Protein AF-A0A9X5XE54-F1 (afdb_monomer)

Structure (mmCIF, N/CA/C/O backbone):
data_AF-A0A9X5XE54-F1
#
_entry.id   AF-A0A9X5XE54-F1
#
loop_
_atom_site.group_PDB
_atom_site.id
_atom_site.type_symbol
_atom_site.label_atom_id
_atom_site.label_alt_id
_atom_site.label_comp_id
_atom_site.label_asym_id
_atom_site.label_entity_id
_atom_site.label_seq_id
_atom_site.pdbx_PDB_ins_code
_atom_site.Cartn_x
_atom_site.Cartn_y
_atom_site.Cartn_z
_atom_site.occupancy
_atom_site.B_iso_or_equiv
_atom_site.auth_seq_id
_atom_site.auth_comp_id
_atom_site.auth_asym_id
_atom_site.auth_atom_id
_atom_site.pdbx_PDB_model_num
ATOM 1 N N . ALA A 1 1 ? 4.331 -10.833 -21.013 1.00 65.56 1 ALA A N 1
ATOM 2 C CA . ALA A 1 1 ? 4.104 -9.386 -20.799 1.00 65.56 1 ALA A CA 1
ATOM 3 C C . ALA A 1 1 ? 4.189 -9.098 -19.306 1.00 65.56 1 ALA A C 1
ATOM 5 O O . ALA A 1 1 ? 3.610 -9.864 -18.547 1.00 65.56 1 ALA A O 1
ATOM 6 N N . ILE A 1 2 ? 4.876 -8.029 -18.889 1.00 69.88 2 ILE A N 1
ATOM 7 C CA . ILE A 1 2 ? 5.111 -7.652 -17.474 1.00 69.88 2 ILE A CA 1
ATOM 8 C C . ILE A 1 2 ? 3.827 -7.725 -16.616 1.00 69.88 2 ILE A C 1
ATOM 10 O O . ILE A 1 2 ? 3.859 -8.175 -15.476 1.00 69.88 2 ILE A O 1
ATOM 14 N N . ARG A 1 3 ? 2.660 -7.405 -17.197 1.00 64.81 3 ARG A N 1
ATOM 15 C CA . ARG A 1 3 ? 1.342 -7.508 -16.537 1.00 64.81 3 ARG A CA 1
ATOM 16 C C . ARG A 1 3 ? 0.971 -8.903 -16.024 1.00 64.81 3 ARG A C 1
ATOM 18 O O . ARG A 1 3 ? 0.307 -8.980 -14.993 1.00 64.81 3 ARG A O 1
ATOM 25 N N . ALA A 1 4 ? 1.360 -9.960 -16.739 1.00 70.00 4 ALA A N 1
ATOM 26 C CA . ALA A 1 4 ? 1.100 -11.346 -16.345 1.00 70.00 4 ALA A CA 1
ATOM 27 C C . ALA A 1 4 ? 2.041 -11.788 -15.216 1.00 70.00 4 ALA A C 1
ATOM 29 O O . ALA A 1 4 ? 1.617 -12.486 -14.305 1.00 70.00 4 ALA A O 1
ATOM 30 N N . THR A 1 5 ? 3.291 -11.316 -15.232 1.00 78.56 5 THR A N 1
ATOM 31 C CA . THR A 1 5 ? 4.259 -11.549 -14.149 1.00 78.56 5 THR A CA 1
ATOM 32 C C . THR A 1 5 ? 3.799 -10.918 -12.836 1.00 78.56 5 THR A C 1
ATOM 34 O O . THR A 1 5 ? 3.984 -11.502 -11.777 1.00 78.56 5 THR A O 1
ATOM 37 N N . LEU A 1 6 ? 3.155 -9.750 -12.905 1.00 77.31 6 LEU A N 1
ATOM 38 C CA . LEU A 1 6 ? 2.641 -9.037 -11.734 1.00 77.31 6 LEU A CA 1
ATOM 39 C C . LEU A 1 6 ? 1.252 -9.506 -11.277 1.00 77.31 6 LEU A C 1
ATOM 41 O O . LEU A 1 6 ? 0.740 -8.979 -10.296 1.00 77.31 6 LEU A O 1
ATOM 45 N N . ALA A 1 7 ? 0.617 -10.461 -11.966 1.00 83.38 7 ALA A N 1
ATOM 46 C CA . ALA A 1 7 ? -0.742 -10.884 -11.626 1.00 83.38 7 ALA A CA 1
ATOM 47 C C . ALA A 1 7 ? -0.880 -11.398 -10.175 1.00 83.38 7 ALA A C 1
ATOM 49 O O . ALA A 1 7 ? -1.760 -10.884 -9.487 1.00 83.38 7 ALA A O 1
ATOM 50 N N . PRO A 1 8 ? 0.012 -12.268 -9.649 1.00 85.62 8 PRO A N 1
ATOM 51 C CA . PRO A 1 8 ? -0.085 -12.719 -8.257 1.00 85.62 8 PRO A CA 1
ATOM 52 C C . PRO A 1 8 ? 0.077 -11.572 -7.250 1.00 85.62 8 PRO A C 1
ATOM 54 O O . PRO A 1 8 ? -0.692 -11.449 -6.304 1.00 85.62 8 PRO A O 1
ATOM 57 N N . ALA A 1 9 ? 1.036 -10.672 -7.492 1.00 84.69 9 ALA A N 1
ATOM 58 C CA . ALA A 1 9 ? 1.250 -9.503 -6.638 1.00 84.69 9 ALA A CA 1
ATOM 59 C C . ALA A 1 9 ? 0.033 -8.562 -6.637 1.00 84.69 9 ALA A C 1
ATOM 61 O O . ALA A 1 9 ? -0.315 -7.985 -5.610 1.00 84.69 9 ALA A O 1
ATOM 62 N N . ARG A 1 10 ? -0.645 -8.432 -7.781 1.00 85.38 10 ARG A N 1
ATOM 63 C CA . ARG A 1 10 ? -1.852 -7.614 -7.920 1.00 85.38 10 ARG A CA 1
ATOM 64 C C . ARG A 1 10 ? -3.057 -8.220 -7.211 1.00 85.38 10 ARG A C 1
ATOM 66 O O . ARG A 1 10 ? -3.869 -7.476 -6.664 1.00 85.38 10 ARG A O 1
ATOM 73 N N . GLU A 1 11 ? -3.191 -9.541 -7.224 1.00 91.69 11 GLU A N 1
ATOM 74 C CA . GLU A 1 11 ? -4.240 -10.244 -6.479 1.00 91.69 11 GLU A CA 1
ATOM 75 C C . GLU A 1 11 ? -4.066 -10.035 -4.970 1.00 91.69 11 GLU A C 1
ATOM 77 O O . GLU A 1 11 ? -5.019 -9.635 -4.299 1.00 91.69 11 GLU A O 1
ATOM 82 N N . GLU A 1 12 ? -2.839 -10.170 -4.463 1.00 91.69 12 GLU A N 1
ATOM 83 C CA . GLU A 1 12 ? -2.499 -9.895 -3.060 1.00 91.69 12 GLU A CA 1
ATOM 84 C C . GLU A 1 12 ? -2.716 -8.423 -2.679 1.00 91.69 12 GLU A C 1
ATOM 86 O O . GLU A 1 12 ? -3.327 -8.113 -1.650 1.00 91.69 12 GLU A O 1
ATOM 91 N N . ALA A 1 13 ? -2.287 -7.490 -3.534 1.00 90.94 13 ALA A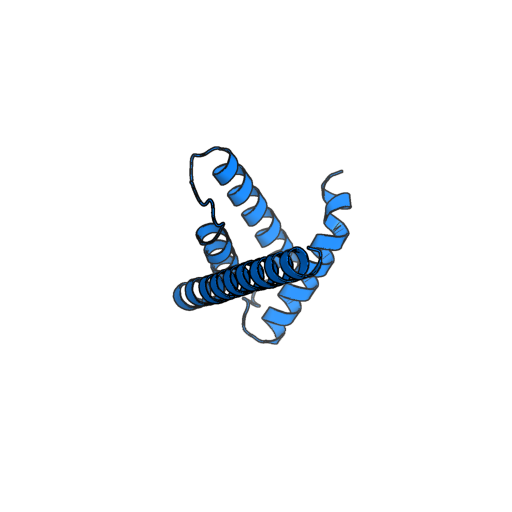 N 1
ATOM 92 C CA . ALA A 1 13 ? -2.537 -6.064 -3.335 1.00 90.94 13 ALA A CA 1
ATOM 93 C C . ALA A 1 13 ? -4.043 -5.762 -3.299 1.00 90.94 13 ALA A C 1
ATOM 95 O O . ALA A 1 13 ? -4.512 -5.033 -2.428 1.00 90.94 13 ALA A O 1
ATOM 96 N N . THR A 1 14 ? -4.824 -6.375 -4.191 1.00 95.69 14 THR A N 1
ATOM 97 C CA . THR A 1 14 ? -6.287 -6.233 -4.214 1.00 95.69 14 THR A CA 1
ATOM 98 C C . THR A 1 14 ? -6.924 -6.772 -2.934 1.00 95.69 14 THR A C 1
ATOM 100 O O . THR A 1 14 ? -7.825 -6.135 -2.390 1.00 95.69 14 THR A O 1
ATOM 103 N N . ALA A 1 15 ? -6.469 -7.925 -2.437 1.00 96.25 15 ALA A N 1
ATOM 104 C CA . ALA A 1 15 ? -6.958 -8.504 -1.188 1.00 96.25 15 ALA A CA 1
ATOM 105 C C . ALA A 1 15 ? -6.627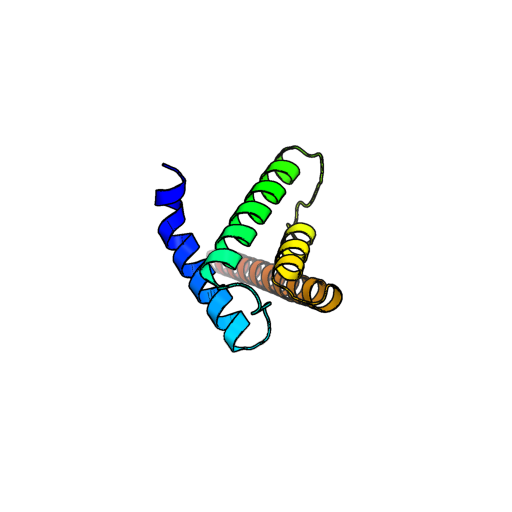 -7.616 0.022 1.00 96.25 15 ALA A C 1
ATOM 107 O O . ALA A 1 15 ? -7.477 -7.404 0.887 1.00 96.25 15 ALA A O 1
ATOM 108 N N . THR A 1 16 ? -5.420 -7.048 0.047 1.00 94.69 16 THR A N 1
ATOM 109 C CA . THR A 1 16 ? -4.963 -6.121 1.091 1.00 94.69 16 THR A CA 1
ATOM 110 C C . THR A 1 16 ? -5.778 -4.832 1.084 1.00 94.69 16 THR A C 1
ATOM 112 O O . THR A 1 16 ? -6.268 -4.406 2.128 1.00 94.69 16 THR A O 1
ATOM 115 N N . VAL A 1 17 ? -5.985 -4.242 -0.096 1.00 95.38 17 VAL A N 1
ATOM 116 C CA . VAL A 1 17 ? -6.801 -3.033 -0.250 1.00 95.38 17 VAL A CA 1
ATOM 117 C C . VAL A 1 17 ? -8.241 -3.295 0.174 1.00 95.38 17 VAL A C 1
ATOM 119 O O . VAL A 1 17 ? -8.800 -2.499 0.919 1.00 95.38 17 VAL A O 1
ATOM 122 N N . ARG A 1 18 ? -8.829 -4.424 -0.239 1.00 97.38 18 ARG A N 1
ATOM 123 C CA . ARG A 1 18 ? -10.192 -4.793 0.162 1.00 97.38 18 ARG A CA 1
ATOM 124 C C . ARG A 1 18 ? -10.324 -4.884 1.678 1.00 97.38 18 ARG A C 1
ATOM 126 O O . ARG A 1 18 ? -11.226 -4.273 2.228 1.00 97.38 18 ARG A O 1
ATOM 133 N N . ARG A 1 19 ? -9.392 -5.566 2.349 1.00 96.19 19 ARG A N 1
ATOM 134 C CA . ARG A 1 19 ? -9.390 -5.643 3.814 1.00 96.19 19 ARG A CA 1
ATOM 135 C C . ARG A 1 19 ? -9.326 -4.253 4.451 1.00 96.19 19 ARG A C 1
ATOM 137 O O . ARG A 1 19 ? -10.116 -3.959 5.335 1.00 96.19 19 ARG A O 1
ATOM 144 N N . GLY A 1 20 ? -8.430 -3.387 3.978 1.00 94.81 20 GLY A N 1
ATOM 145 C CA . GLY A 1 20 ? -8.320 -2.029 4.513 1.00 94.81 20 GLY A CA 1
ATOM 146 C C . GLY A 1 20 ? -9.552 -1.159 4.238 1.00 94.81 20 GLY A C 1
ATOM 147 O O . GLY A 1 20 ? -9.857 -0.287 5.045 1.00 94.81 20 GLY A O 1
ATOM 148 N N . GLN A 1 21 ? -10.284 -1.399 3.145 1.00 97.12 21 GLN A N 1
ATOM 149 C CA . GLN A 1 21 ? -11.583 -0.761 2.894 1.00 97.12 21 GLN A CA 1
ATOM 150 C C . GLN A 1 21 ? -12.661 -1.286 3.851 1.00 97.12 21 GLN A C 1
ATOM 152 O O . GLN A 1 21 ? -13.369 -0.488 4.455 1.00 97.12 21 GLN A O 1
ATOM 157 N N . ASP A 1 22 ? -12.741 -2.606 4.044 1.00 96.81 22 ASP A N 1
ATOM 158 C CA . ASP A 1 22 ? -13.686 -3.240 4.976 1.00 96.81 22 ASP A CA 1
ATOM 159 C C . ASP A 1 22 ? -13.458 -2.775 6.432 1.00 96.81 22 ASP A C 1
ATOM 161 O O . ASP A 1 22 ? -14.402 -2.651 7.211 1.00 96.81 22 ASP A O 1
ATOM 165 N N . GLU A 1 23 ? -12.206 -2.481 6.795 1.00 95.69 23 GLU A N 1
ATOM 166 C CA . GLU A 1 23 ? -11.799 -1.942 8.101 1.00 95.69 23 GLU A CA 1
ATOM 167 C C . GLU A 1 23 ? -11.934 -0.406 8.207 1.00 95.69 23 GLU A C 1
ATOM 169 O O . GLU A 1 23 ? -11.711 0.159 9.279 1.00 95.69 23 GLU A O 1
ATOM 174 N N . GLY A 1 24 ? -12.290 0.287 7.119 1.00 94.25 24 GLY A N 1
ATOM 175 C CA . GLY A 1 24 ? -12.426 1.749 7.075 1.00 94.25 24 GLY A CA 1
ATOM 176 C C . GLY A 1 24 ? -11.101 2.523 7.118 1.00 94.25 24 GLY A C 1
ATOM 177 O O . GLY A 1 24 ? -11.091 3.722 7.394 1.00 94.25 24 GLY A O 1
ATOM 178 N N . VAL A 1 25 ? -9.975 1.851 6.869 1.00 94.56 25 VAL A N 1
ATOM 179 C CA . VAL A 1 25 ? -8.626 2.441 6.850 1.00 94.56 25 VAL A CA 1
ATOM 180 C C . VAL A 1 25 ? -8.299 3.045 5.482 1.00 94.56 25 VAL A C 1
ATOM 182 O O . VAL A 1 25 ? -7.632 4.078 5.409 1.00 94.56 25 VAL A O 1
ATOM 185 N N . PHE A 1 26 ? -8.753 2.412 4.400 1.00 95.75 26 PHE A N 1
ATOM 186 C CA . PHE A 1 26 ? -8.539 2.875 3.027 1.00 95.75 26 PHE A CA 1
ATOM 187 C C . PHE A 1 26 ? -9.806 3.464 2.418 1.00 95.75 26 PHE A C 1
ATOM 189 O O . PHE A 1 26 ? -10.921 3.122 2.804 1.00 95.75 26 PHE A O 1
ATOM 196 N N . ALA A 1 27 ? -9.623 4.330 1.421 1.00 93.88 27 ALA A N 1
ATOM 197 C CA . ALA A 1 27 ? -10.720 4.956 0.704 1.00 93.88 27 ALA A CA 1
ATOM 198 C C . ALA A 1 27 ? -11.581 3.905 -0.013 1.00 93.88 27 ALA A C 1
ATOM 200 O O . ALA A 1 27 ? -11.073 3.114 -0.806 1.00 93.88 27 ALA A O 1
ATOM 201 N N . ASP A 1 28 ? -12.889 3.943 0.216 1.00 95.00 28 ASP A N 1
ATOM 202 C CA . ASP A 1 28 ? -13.878 2.967 -0.260 1.00 95.00 28 ASP A CA 1
ATOM 203 C C . ASP A 1 28 ? -14.722 3.471 -1.448 1.00 95.00 28 ASP A C 1
ATOM 205 O O . ASP A 1 28 ? -15.440 2.701 -2.083 1.00 95.00 28 ASP A O 1
ATOM 209 N N . HIS A 1 29 ? -14.576 4.747 -1.824 1.00 92.81 29 HIS A N 1
ATOM 210 C CA . HIS A 1 29 ? -15.258 5.353 -2.977 1.00 92.81 29 HIS A CA 1
ATOM 211 C C . HIS A 1 29 ? -14.853 4.762 -4.343 1.00 92.81 29 HIS A C 1
ATOM 213 O O . HIS A 1 29 ? -15.505 5.036 -5.353 1.00 92.81 29 HIS A O 1
ATOM 219 N N . VAL A 1 30 ? -13.783 3.961 -4.392 1.00 94.06 30 VAL A N 1
ATOM 220 C CA . VAL A 1 30 ? -13.310 3.252 -5.589 1.00 94.06 30 VAL A CA 1
ATOM 221 C C . VAL A 1 30 ? -13.212 1.755 -5.281 1.00 94.06 30 VAL A C 1
ATOM 223 O O . VAL A 1 30 ? -12.688 1.389 -4.228 1.00 94.06 30 VAL A O 1
ATOM 226 N N . PRO A 1 31 ? -13.631 0.854 -6.192 1.00 96.25 31 PRO A N 1
ATOM 227 C CA . PRO A 1 31 ? -13.482 -0.584 -5.982 1.00 96.25 31 PRO A CA 1
ATOM 228 C C . PRO A 1 31 ? -12.024 -1.005 -5.732 1.00 96.25 31 PRO A C 1
ATOM 230 O O . PRO A 1 31 ? -11.129 -0.594 -6.476 1.00 96.25 31 PRO A O 1
ATOM 233 N N . ALA A 1 32 ? -11.792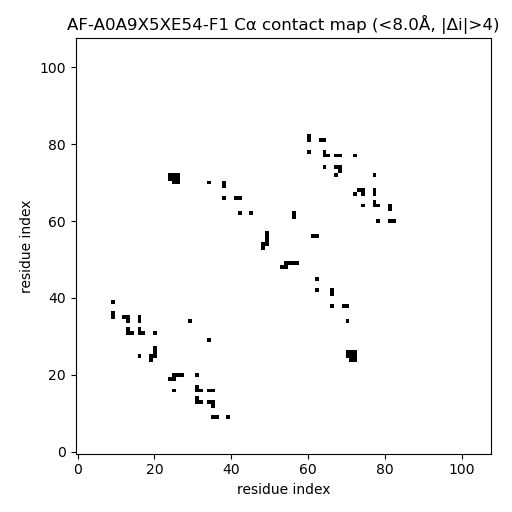 -1.905 -4.765 1.00 94.56 32 ALA A N 1
ATOM 234 C CA . ALA A 1 32 ? -10.456 -2.401 -4.400 1.00 94.56 32 ALA A CA 1
ATOM 235 C C . ALA A 1 32 ? -9.534 -2.777 -5.583 1.00 94.56 32 ALA A C 1
ATOM 237 O O . ALA A 1 32 ? -8.374 -2.369 -5.565 1.00 94.56 32 ALA A O 1
ATOM 238 N N . PRO A 1 33 ? -9.990 -3.496 -6.635 1.00 94.25 33 PRO A N 1
ATOM 239 C CA . PRO A 1 33 ? -9.111 -3.854 -7.753 1.00 94.25 33 PRO A CA 1
ATOM 240 C C . PRO A 1 33 ? -8.632 -2.637 -8.555 1.00 94.25 33 PRO A C 1
ATOM 242 O O . PRO A 1 33 ? -7.521 -2.628 -9.081 1.00 94.25 33 PRO A O 1
ATOM 245 N N . VAL A 1 34 ? -9.474 -1.604 -8.656 1.00 94.75 34 VAL A N 1
ATOM 246 C CA . VAL A 1 34 ? -9.148 -0.363 -9.368 1.00 94.75 34 VAL A CA 1
ATOM 247 C C . VAL A 1 34 ? -8.175 0.464 -8.537 1.00 94.75 34 VAL A C 1
ATOM 249 O O . VAL A 1 34 ? -7.179 0.946 -9.069 1.00 94.75 34 VAL A O 1
ATOM 252 N N . LEU A 1 35 ? -8.410 0.572 -7.227 1.00 94.31 35 LEU A N 1
ATOM 253 C CA . LEU A 1 35 ? -7.494 1.265 -6.327 1.00 94.31 35 LEU A CA 1
ATOM 254 C C . LEU A 1 35 ? -6.117 0.581 -6.288 1.00 94.31 35 LEU A C 1
ATOM 256 O O . LEU A 1 35 ? -5.104 1.258 -6.430 1.00 94.31 35 LEU A O 1
ATOM 260 N N . ALA A 1 36 ? -6.062 -0.752 -6.211 1.00 93.69 36 ALA A N 1
ATOM 261 C CA . ALA A 1 36 ? -4.807 -1.507 -6.241 1.00 93.69 36 ALA A CA 1
ATOM 262 C C . ALA A 1 36 ? -3.994 -1.266 -7.527 1.00 93.69 36 ALA A C 1
ATOM 264 O O . ALA A 1 36 ? -2.781 -1.081 -7.463 1.00 93.69 36 ALA A O 1
ATOM 265 N N . LEU A 1 37 ? -4.652 -1.204 -8.690 1.00 92.94 37 LEU A N 1
ATOM 266 C CA . LEU A 1 37 ? -3.999 -0.873 -9.963 1.00 92.94 37 LEU A CA 1
ATOM 267 C C . LEU A 1 37 ? -3.445 0.556 -9.994 1.00 92.94 37 LEU A C 1
ATOM 269 O O . LEU A 1 37 ? -2.356 0.784 -10.522 1.00 92.94 37 LEU A O 1
ATOM 273 N N . THR A 1 38 ? -4.184 1.515 -9.440 1.00 93.81 38 THR A N 1
ATOM 274 C CA . THR A 1 38 ? -3.735 2.908 -9.335 1.00 93.81 38 THR A CA 1
ATOM 275 C C . THR A 1 38 ? -2.507 3.019 -8.434 1.00 93.81 38 THR A C 1
ATOM 277 O O . THR A 1 38 ? -1.531 3.671 -8.804 1.00 93.81 38 THR A O 1
ATOM 280 N N . LEU A 1 39 ? -2.524 2.337 -7.285 1.00 92.88 39 LEU A N 1
ATOM 281 C CA . LEU A 1 39 ? -1.398 2.290 -6.353 1.00 92.88 39 LEU A CA 1
ATOM 282 C C . LEU A 1 39 ? -0.174 1.594 -6.971 1.00 92.88 39 LEU A C 1
ATOM 284 O O . LEU A 1 39 ? 0.941 2.082 -6.813 1.00 92.88 39 LEU A O 1
ATOM 288 N N . GLU A 1 40 ? -0.368 0.515 -7.739 1.00 91.56 40 GLU A N 1
ATOM 289 C CA . GLU A 1 40 ? 0.703 -0.146 -8.504 1.00 91.56 40 GLU A CA 1
ATOM 290 C C . GLU A 1 40 ? 1.368 0.834 -9.485 1.00 91.56 40 GLU A C 1
ATOM 292 O O . GLU A 1 40 ? 2.593 0.952 -9.517 1.00 91.56 40 GLU A O 1
ATOM 297 N N . ALA A 1 41 ? 0.570 1.578 -10.258 1.00 92.19 41 ALA A N 1
ATOM 298 C CA . ALA A 1 41 ? 1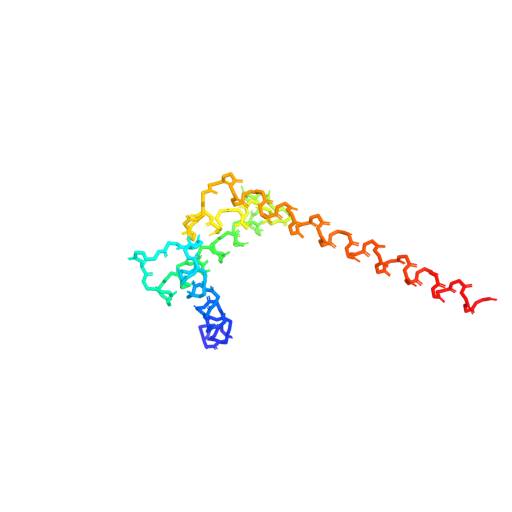.083 2.555 -11.215 1.00 92.19 41 ALA A CA 1
ATOM 299 C C . ALA A 1 41 ? 1.834 3.708 -10.529 1.00 92.19 41 ALA A C 1
ATOM 301 O O . ALA A 1 41 ? 2.904 4.102 -10.996 1.00 92.19 41 ALA A O 1
ATOM 302 N N . LEU A 1 42 ? 1.305 4.214 -9.409 1.00 91.75 42 LEU A N 1
ATOM 303 C CA . LEU A 1 42 ? 1.964 5.244 -8.609 1.00 91.75 42 LEU A CA 1
ATOM 304 C C . LEU A 1 42 ? 3.310 4.744 -8.076 1.00 91.75 42 LEU A C 1
ATOM 306 O O . LEU A 1 42 ? 4.318 5.421 -8.246 1.00 91.75 42 LEU A O 1
ATOM 310 N N . MET A 1 43 ? 3.349 3.546 -7.491 1.00 88.62 43 MET A N 1
ATOM 311 C CA . MET A 1 43 ? 4.577 2.978 -6.937 1.00 88.62 43 MET A CA 1
ATOM 312 C C . MET A 1 43 ? 5.660 2.788 -8.007 1.00 88.62 43 MET A C 1
ATOM 314 O O . MET A 1 43 ? 6.826 3.092 -7.766 1.00 88.62 43 MET A O 1
ATOM 318 N N . LEU A 1 44 ? 5.287 2.332 -9.207 1.00 87.88 44 LEU A N 1
ATOM 319 C CA . LEU A 1 44 ? 6.222 2.202 -10.329 1.00 87.88 44 LEU A CA 1
ATOM 320 C C . LEU A 1 44 ? 6.776 3.559 -10.782 1.00 87.88 44 LEU A C 1
ATOM 322 O O . LEU A 1 44 ? 7.964 3.651 -11.087 1.00 87.88 44 LEU A O 1
ATOM 326 N N . ALA A 1 45 ? 5.947 4.606 -10.800 1.00 88.94 45 ALA A N 1
ATOM 327 C CA . ALA A 1 45 ? 6.396 5.960 -11.116 1.00 88.94 45 ALA A CA 1
ATOM 328 C C . ALA A 1 45 ? 7.363 6.500 -10.049 1.00 88.94 45 ALA A C 1
ATOM 330 O O . ALA A 1 45 ? 8.431 7.003 -10.389 1.00 88.94 45 ALA A O 1
ATOM 331 N N . LEU A 1 46 ? 7.036 6.325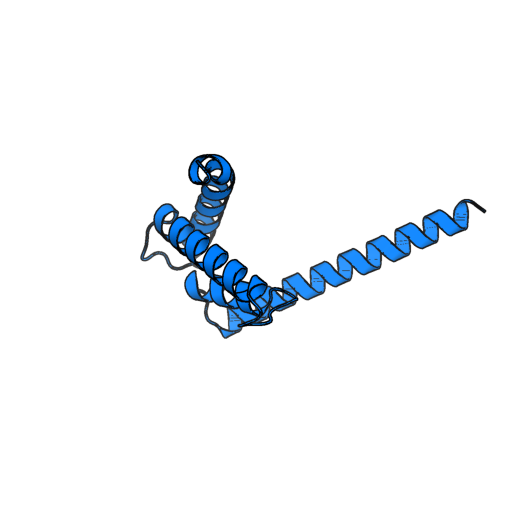 -8.763 1.00 85.75 46 LEU A N 1
ATOM 332 C CA . LEU A 1 46 ? 7.896 6.720 -7.642 1.00 85.75 46 LEU A CA 1
ATOM 333 C C . LEU A 1 46 ? 9.247 5.992 -7.682 1.00 85.75 46 LEU A C 1
ATOM 335 O O . LEU A 1 46 ? 10.293 6.612 -7.503 1.00 85.75 46 LEU A O 1
ATOM 339 N N . ALA A 1 47 ? 9.240 4.689 -7.973 1.00 83.38 47 ALA A N 1
ATOM 340 C CA . ALA A 1 47 ? 10.459 3.900 -8.113 1.00 83.38 47 ALA A CA 1
ATOM 341 C C . ALA A 1 47 ? 11.321 4.355 -9.304 1.00 83.38 47 ALA A C 1
ATOM 343 O O . ALA A 1 47 ? 12.547 4.400 -9.189 1.00 83.38 47 ALA A O 1
ATOM 344 N N . ALA A 1 48 ? 10.697 4.706 -10.433 1.00 83.69 48 ALA A N 1
ATOM 345 C CA . ALA A 1 48 ? 11.403 5.201 -11.611 1.00 83.69 48 ALA A CA 1
ATOM 346 C C . ALA A 1 48 ? 12.094 6.550 -11.347 1.00 83.69 48 ALA A C 1
ATOM 348 O O . ALA A 1 48 ? 13.261 6.711 -11.698 1.00 83.69 48 ALA A O 1
ATOM 349 N N . GLU A 1 49 ? 11.413 7.485 -10.680 1.00 82.81 49 GLU A N 1
ATOM 350 C CA . GLU A 1 49 ? 11.985 8.792 -10.326 1.00 82.81 49 GLU A CA 1
ATOM 351 C C . GLU A 1 49 ? 13.079 8.683 -9.254 1.00 82.81 49 GLU A C 1
ATOM 353 O O . GLU A 1 49 ? 14.112 9.347 -9.358 1.00 82.81 49 GLU A O 1
ATOM 358 N N . ASN A 1 50 ? 12.919 7.789 -8.270 1.00 77.25 50 ASN A N 1
ATOM 359 C CA . ASN A 1 50 ? 13.972 7.528 -7.283 1.00 77.25 50 ASN A CA 1
ATOM 360 C C . ASN A 1 50 ? 15.245 6.988 -7.954 1.00 77.25 50 ASN A C 1
ATOM 362 O O . ASN A 1 50 ? 16.354 7.445 -7.677 1.00 77.25 50 ASN A O 1
ATOM 366 N N . ALA A 1 51 ? 15.091 6.070 -8.914 1.00 73.31 51 ALA A N 1
ATOM 367 C CA . ALA A 1 51 ? 16.207 5.564 -9.710 1.00 73.31 51 ALA A CA 1
ATOM 368 C C . ALA A 1 51 ? 16.841 6.647 -10.609 1.00 73.31 51 ALA A C 1
ATOM 370 O O . ALA A 1 51 ? 18.049 6.619 -10.844 1.00 73.31 51 ALA A O 1
ATOM 371 N N . ALA A 1 52 ? 16.054 7.618 -11.082 1.00 73.31 52 ALA A N 1
ATOM 372 C CA . ALA A 1 52 ? 16.525 8.737 -11.898 1.00 73.31 52 ALA A CA 1
ATOM 373 C C . ALA A 1 52 ? 17.236 9.847 -11.094 1.00 73.31 52 ALA A C 1
ATOM 375 O O . ALA A 1 52 ? 17.751 10.792 -11.692 1.00 73.31 52 ALA A O 1
ATOM 376 N N . SER A 1 53 ? 17.320 9.728 -9.760 1.00 65.19 53 SER A N 1
ATOM 377 C CA . SER A 1 53 ? 17.977 10.686 -8.846 1.00 65.19 53 SER A CA 1
ATOM 378 C C . SER A 1 53 ? 17.401 12.114 -8.864 1.00 65.19 53 SER A C 1
ATOM 380 O O . SER A 1 53 ? 17.977 13.020 -8.263 1.00 65.19 53 SER A O 1
ATOM 382 N N . THR A 1 54 ? 16.257 12.332 -9.514 1.00 65.12 54 THR A N 1
ATOM 383 C CA . THR A 1 54 ? 15.465 13.575 -9.465 1.00 65.12 54 THR A CA 1
ATOM 384 C C . THR A 1 54 ? 14.787 13.759 -8.110 1.00 65.12 54 THR A C 1
ATOM 386 O O . THR A 1 54 ? 14.516 14.886 -7.695 1.00 65.12 54 THR A O 1
ATOM 389 N N . TRP A 1 55 ? 14.559 12.657 -7.397 1.00 62.50 55 TRP A N 1
ATOM 390 C CA . TRP A 1 55 ? 13.941 12.625 -6.082 1.00 62.50 55 TRP A CA 1
ATOM 391 C C . TRP A 1 55 ? 14.591 11.526 -5.236 1.00 62.50 55 TRP A C 1
ATOM 393 O O . TRP A 1 55 ? 14.355 10.348 -5.465 1.00 62.50 55 TRP A O 1
ATOM 403 N N . ALA A 1 56 ? 15.462 11.905 -4.297 1.00 69.69 56 ALA A N 1
ATOM 404 C CA . ALA A 1 56 ? 16.207 10.952 -3.477 1.00 69.69 56 ALA A CA 1
ATOM 405 C C . ALA A 1 56 ? 15.395 10.535 -2.242 1.00 69.69 56 ALA A C 1
ATOM 407 O O . ALA A 1 56 ? 15.295 11.294 -1.278 1.00 69.69 56 ALA A O 1
ATOM 408 N N . ASP A 1 57 ? 14.863 9.314 -2.265 1.00 81.62 57 ASP A N 1
ATOM 409 C CA . ASP A 1 57 ? 14.216 8.662 -1.124 1.00 81.62 57 ASP A CA 1
ATOM 410 C C . ASP A 1 57 ? 14.866 7.288 -0.873 1.00 81.62 57 ASP A C 1
ATOM 412 O O . ASP A 1 57 ? 14.322 6.244 -1.248 1.00 81.62 57 ASP A O 1
ATOM 416 N N . PRO A 1 58 ? 16.083 7.260 -0.295 1.00 74.75 58 PRO A N 1
ATOM 417 C CA . PRO A 1 58 ? 16.866 6.032 -0.167 1.00 74.75 58 PRO A CA 1
ATOM 418 C C . PRO A 1 58 ? 16.240 5.016 0.796 1.00 74.75 58 PRO A C 1
ATOM 420 O O . PRO A 1 58 ? 16.436 3.817 0.618 1.00 74.75 58 PRO A O 1
ATOM 423 N N . ALA A 1 59 ? 15.486 5.484 1.795 1.00 78.88 59 ALA A N 1
ATOM 424 C CA . ALA A 1 59 ? 14.767 4.632 2.740 1.00 78.88 59 ALA A CA 1
ATOM 425 C C . ALA A 1 59 ? 13.363 4.241 2.240 1.00 78.88 59 ALA A C 1
ATOM 427 O O . ALA A 1 59 ? 12.733 3.357 2.814 1.00 78.88 59 ALA A O 1
ATOM 428 N N . GLY A 1 60 ? 12.858 4.889 1.183 1.00 85.75 60 GLY A N 1
ATOM 429 C CA . GLY A 1 60 ? 11.498 4.682 0.683 1.00 85.75 60 GLY A CA 1
ATOM 430 C C . GLY A 1 60 ? 10.403 5.236 1.604 1.00 85.75 60 GLY A C 1
ATOM 431 O O . GLY A 1 60 ? 9.228 4.931 1.395 1.00 85.75 60 GLY A O 1
ATOM 432 N N . GLU A 1 61 ? 10.760 6.015 2.632 1.00 90.38 61 GLU A N 1
ATOM 433 C CA . GLU A 1 61 ? 9.821 6.528 3.639 1.00 90.38 61 GLU A CA 1
ATOM 434 C C . GLU A 1 61 ? 8.807 7.483 3.000 1.00 90.38 61 GLU A C 1
ATOM 436 O O . GLU A 1 61 ? 7.600 7.424 3.270 1.00 90.38 61 GLU A O 1
ATOM 441 N N . VAL A 1 62 ? 9.287 8.358 2.117 1.00 89.81 62 VAL A N 1
ATOM 442 C CA . VAL A 1 62 ? 8.450 9.369 1.470 1.00 89.81 62 VAL A CA 1
ATOM 443 C C . VAL A 1 62 ? 7.542 8.713 0.429 1.00 89.81 62 VAL A C 1
ATOM 445 O O . VAL A 1 62 ? 6.355 9.038 0.361 1.00 89.81 62 VAL A O 1
ATOM 448 N N . ALA A 1 63 ? 8.053 7.737 -0.323 1.00 90.44 63 ALA A N 1
ATOM 449 C CA . ALA A 1 63 ? 7.294 6.936 -1.275 1.00 90.44 63 ALA A CA 1
ATOM 450 C C . ALA A 1 63 ? 6.198 6.114 -0.586 1.00 90.44 63 ALA A C 1
ATOM 452 O O . ALA A 1 63 ? 5.047 6.139 -1.027 1.00 90.44 63 ALA A O 1
ATOM 453 N N . ALA A 1 64 ? 6.515 5.450 0.528 1.00 92.00 64 ALA A N 1
ATOM 454 C CA . ALA A 1 64 ? 5.539 4.700 1.313 1.00 92.00 64 ALA A CA 1
ATOM 455 C C . ALA A 1 64 ? 4.452 5.616 1.898 1.00 92.00 64 ALA A C 1
ATOM 457 O O . ALA A 1 64 ? 3.262 5.295 1.837 1.00 92.00 64 ALA A O 1
ATOM 458 N N . THR A 1 65 ? 4.838 6.794 2.397 1.00 94.56 65 THR A N 1
ATOM 459 C CA . THR A 1 65 ? 3.888 7.785 2.921 1.00 94.56 65 THR A CA 1
ATOM 460 C C . THR A 1 65 ? 2.951 8.281 1.820 1.00 94.56 65 THR A C 1
ATOM 462 O O . THR A 1 65 ? 1.735 8.302 2.009 1.00 94.56 65 THR A O 1
ATOM 465 N N . ALA A 1 66 ? 3.489 8.634 0.649 1.00 93.56 66 ALA A N 1
ATOM 466 C CA . ALA A 1 66 ? 2.701 9.068 -0.502 1.00 93.56 66 ALA A CA 1
ATOM 467 C C . ALA A 1 66 ? 1.716 7.986 -0.974 1.00 93.56 66 ALA A C 1
ATOM 469 O O . ALA A 1 66 ? 0.568 8.299 -1.291 1.00 93.56 66 ALA A O 1
ATOM 470 N N . LEU A 1 67 ? 2.135 6.718 -0.969 1.00 94.00 67 LEU A N 1
ATOM 471 C CA . LEU A 1 67 ? 1.282 5.589 -1.335 1.00 94.00 67 LEU A CA 1
ATOM 472 C C . LEU A 1 67 ? 0.094 5.433 -0.370 1.00 94.00 67 LEU A C 1
ATOM 474 O O . LEU A 1 67 ? -1.038 5.262 -0.818 1.00 94.00 67 LEU A O 1
ATOM 478 N N . LEU A 1 68 ? 0.326 5.544 0.942 1.00 94.62 68 LEU A N 1
ATOM 479 C CA . LEU A 1 68 ? -0.740 5.486 1.952 1.00 94.62 68 LEU A CA 1
ATOM 480 C C . LEU A 1 68 ? -1.701 6.674 1.850 1.00 94.62 68 LEU A C 1
ATOM 482 O O . LEU A 1 68 ? -2.914 6.495 1.960 1.00 94.62 68 LEU A O 1
ATOM 486 N N . VAL A 1 69 ? -1.182 7.875 1.588 1.00 96.25 69 VAL A N 1
ATOM 487 C CA . VAL A 1 69 ? -2.019 9.058 1.343 1.00 96.25 69 VAL A CA 1
ATOM 488 C C . VAL A 1 69 ? -2.894 8.856 0.108 1.00 96.25 69 VAL A C 1
ATOM 490 O O . VAL A 1 69 ? -4.094 9.115 0.157 1.00 96.25 69 VAL A O 1
ATOM 493 N N . ALA A 1 70 ? -2.330 8.326 -0.979 1.00 95.25 70 ALA A N 1
ATOM 494 C CA . ALA A 1 70 ? -3.089 7.990 -2.181 1.00 95.25 70 ALA A CA 1
ATOM 495 C C . ALA A 1 70 ? -4.137 6.887 -1.936 1.00 95.25 70 ALA A C 1
ATOM 497 O O . ALA A 1 70 ? -5.188 6.888 -2.575 1.00 95.25 70 ALA A O 1
ATOM 498 N N . ALA A 1 71 ? -3.890 5.978 -0.987 1.00 94.50 71 ALA A N 1
ATOM 499 C CA . ALA A 1 71 ? -4.857 4.974 -0.544 1.00 94.50 71 ALA A CA 1
ATOM 500 C C . ALA A 1 71 ? -5.978 5.548 0.348 1.00 94.50 71 ALA A C 1
ATOM 502 O O . ALA A 1 71 ? -6.915 4.824 0.682 1.00 94.50 71 ALA A O 1
ATOM 503 N N . GLY A 1 72 ? -5.915 6.832 0.718 1.00 94.94 72 GLY A N 1
ATOM 504 C CA . GLY A 1 72 ? -6.928 7.525 1.518 1.00 94.94 72 GLY A CA 1
ATOM 505 C C . GLY A 1 72 ? -6.570 7.740 2.985 1.00 94.94 72 GLY A C 1
ATOM 506 O O . GLY A 1 72 ? -7.389 8.274 3.731 1.00 94.94 72 GLY A O 1
ATOM 507 N N . VAL A 1 73 ? -5.369 7.356 3.418 1.00 96.31 73 VAL A N 1
ATOM 508 C CA . VAL A 1 73 ? -4.929 7.559 4.802 1.00 96.31 73 VAL A CA 1
ATOM 509 C C . VAL A 1 73 ? -4.572 9.030 5.023 1.00 96.31 73 VAL A C 1
ATOM 511 O O . VAL A 1 73 ? -3.891 9.652 4.207 1.00 96.31 73 VAL A O 1
ATOM 514 N N . ALA A 1 74 ? -4.992 9.603 6.154 1.00 95.62 74 ALA A N 1
ATOM 515 C CA . ALA A 1 74 ? -4.631 10.975 6.505 1.00 95.62 74 ALA A CA 1
ATOM 516 C C . ALA A 1 74 ? -3.093 11.143 6.571 1.00 95.62 74 ALA A C 1
ATOM 518 O O . ALA A 1 74 ? -2.432 10.298 7.182 1.00 95.62 74 ALA A O 1
ATOM 519 N N . PRO A 1 75 ? -2.500 12.225 6.025 1.00 93.94 75 PRO A N 1
ATOM 520 C CA . PRO A 1 75 ? -1.043 12.352 5.885 1.00 93.94 75 PRO A CA 1
ATOM 521 C C . PRO A 1 75 ? -0.238 12.151 7.172 1.00 93.94 75 PRO A C 1
ATOM 523 O O . PRO A 1 75 ? 0.809 11.509 7.158 1.00 93.94 75 PRO A O 1
ATOM 526 N N . GLN A 1 76 ? -0.733 12.658 8.302 1.00 94.25 76 GLN A N 1
ATOM 527 C CA . GLN A 1 76 ? -0.060 12.523 9.596 1.00 94.25 76 GLN A CA 1
ATOM 528 C C . GLN A 1 76 ? -0.085 11.074 10.096 1.00 94.25 76 GLN A C 1
ATOM 530 O O . GLN A 1 76 ? 0.899 10.596 10.653 1.00 94.25 76 GLN A O 1
ATOM 535 N N . VAL A 1 77 ? -1.196 10.369 9.866 1.00 95.06 77 VAL A N 1
ATOM 536 C CA . VAL A 1 77 ? -1.339 8.952 10.215 1.00 95.06 77 VAL A CA 1
ATOM 537 C C . VAL A 1 77 ? -0.453 8.102 9.310 1.00 95.06 77 VAL A C 1
ATOM 539 O O . VAL A 1 77 ? 0.245 7.224 9.803 1.00 95.06 77 VAL A O 1
ATOM 542 N N . ALA A 1 78 ? -0.422 8.396 8.008 1.00 95.56 78 ALA A N 1
ATOM 543 C CA . ALA A 1 78 ? 0.437 7.712 7.049 1.00 95.56 78 ALA A CA 1
ATOM 544 C C . ALA A 1 78 ? 1.916 7.805 7.451 1.00 95.56 78 ALA A C 1
ATOM 546 O O . ALA A 1 78 ? 2.574 6.778 7.592 1.00 95.56 78 ALA A O 1
ATOM 547 N N . ALA A 1 79 ? 2.412 9.017 7.719 1.00 94.88 79 ALA A N 1
ATOM 548 C CA . ALA A 1 79 ? 3.801 9.229 8.122 1.00 94.88 79 ALA A CA 1
ATOM 549 C C . ALA A 1 79 ? 4.151 8.496 9.428 1.00 94.88 79 ALA A C 1
ATOM 551 O O . ALA A 1 79 ? 5.223 7.903 9.536 1.00 94.88 79 ALA A O 1
ATOM 552 N N . LEU A 1 80 ? 3.240 8.500 10.410 1.00 95.44 80 LEU A N 1
ATOM 553 C CA . LEU A 1 80 ? 3.439 7.776 11.665 1.00 95.44 80 LEU A CA 1
ATOM 554 C C . LEU A 1 80 ? 3.558 6.264 11.430 1.00 95.44 80 LEU A C 1
ATOM 556 O O . LEU A 1 80 ? 4.498 5.647 11.918 1.00 95.44 80 LEU A O 1
ATOM 560 N N . ARG A 1 81 ? 2.645 5.680 10.644 1.00 94.06 81 ARG A N 1
ATOM 561 C CA . ARG A 1 81 ? 2.650 4.240 10.347 1.00 94.06 81 ARG A CA 1
ATOM 562 C C . ARG A 1 81 ? 3.904 3.792 9.614 1.00 94.06 81 ARG A C 1
ATOM 564 O O . ARG A 1 81 ? 4.440 2.736 9.926 1.00 94.06 81 ARG A O 1
ATOM 571 N N . VAL A 1 82 ? 4.377 4.582 8.653 1.00 93.81 82 VAL A N 1
ATOM 572 C CA . VAL A 1 82 ? 5.615 4.256 7.936 1.00 93.81 82 VAL A CA 1
ATOM 573 C C . VAL A 1 82 ? 6.795 4.247 8.901 1.00 93.81 82 VAL A C 1
ATOM 575 O O . VAL A 1 82 ? 7.583 3.307 8.883 1.00 93.81 82 VAL A O 1
ATOM 578 N N . ARG A 1 83 ? 6.883 5.243 9.788 1.00 92.38 83 ARG A N 1
ATOM 579 C CA . ARG A 1 83 ? 7.969 5.318 10.765 1.00 92.38 83 ARG A CA 1
ATOM 580 C C . ARG A 1 83 ? 7.963 4.153 11.749 1.00 92.38 83 ARG A C 1
ATOM 582 O O . ARG A 1 83 ? 9.011 3.568 11.975 1.00 92.38 83 ARG A O 1
ATOM 589 N N . GLU A 1 84 ? 6.790 3.769 12.252 1.00 92.38 84 GLU A N 1
ATOM 590 C CA . GLU A 1 84 ? 6.635 2.587 13.114 1.00 92.38 84 GLU A CA 1
ATOM 591 C C . GLU A 1 84 ? 7.204 1.322 12.444 1.00 92.38 84 GLU A C 1
ATOM 593 O O . GLU A 1 84 ? 7.972 0.585 13.059 1.00 92.38 84 GLU A O 1
ATOM 598 N N . VAL A 1 85 ? 6.900 1.099 11.161 1.00 90.56 85 VAL A N 1
ATOM 599 C CA . VAL A 1 85 ? 7.396 -0.069 10.410 1.00 90.56 85 VAL A CA 1
ATOM 600 C C . VAL A 1 85 ? 8.908 -0.011 10.169 1.00 90.56 85 VAL A C 1
ATOM 602 O O . VAL A 1 85 ? 9.583 -1.045 10.230 1.00 90.56 85 VAL A O 1
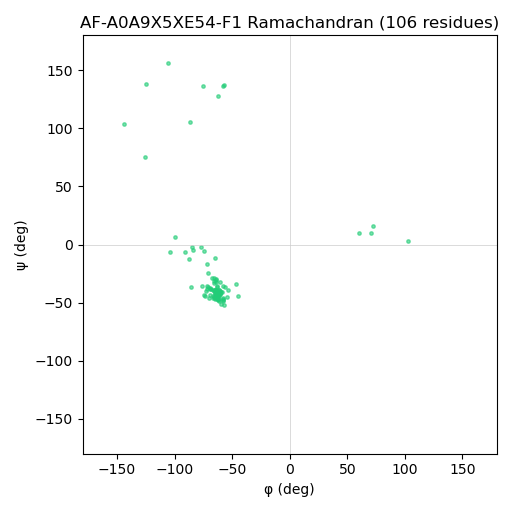ATOM 605 N N . LEU A 1 86 ? 9.457 1.172 9.885 1.00 87.50 86 LEU A N 1
ATOM 606 C CA . LEU A 1 86 ? 10.900 1.352 9.702 1.00 87.50 86 LEU A CA 1
ATOM 607 C C . LEU A 1 86 ? 11.654 1.077 11.009 1.00 87.50 86 LEU A C 1
ATOM 609 O O . LEU A 1 86 ? 12.588 0.273 11.013 1.00 87.50 86 LEU A O 1
ATOM 613 N N . ASP A 1 87 ? 11.177 1.628 12.125 1.00 87.00 87 ASP A N 1
ATOM 614 C CA . ASP A 1 87 ? 11.754 1.413 13.456 1.00 87.00 87 ASP A CA 1
ATOM 615 C C . ASP A 1 87 ? 11.708 -0.077 13.866 1.00 87.00 87 ASP A C 1
ATOM 617 O O . ASP A 1 87 ? 12.662 -0.620 14.440 1.00 87.00 87 ASP A O 1
ATOM 621 N N . GLU A 1 88 ? 10.616 -0.781 13.543 1.00 86.31 88 GLU A N 1
ATOM 622 C CA . GLU A 1 88 ? 10.486 -2.228 13.759 1.00 86.31 88 GLU A CA 1
ATOM 623 C C . GLU A 1 88 ? 11.482 -3.039 12.919 1.00 86.31 88 GLU A C 1
ATOM 625 O O . GLU A 1 88 ? 12.080 -4.006 13.415 1.00 86.31 88 GLU A O 1
ATOM 630 N N . SER A 1 89 ? 11.677 -2.640 11.662 1.00 79.00 89 SER A N 1
ATOM 631 C CA . SER A 1 89 ? 12.574 -3.307 10.716 1.00 79.00 89 SER A CA 1
ATOM 632 C C . SER A 1 89 ? 14.034 -3.174 11.154 1.00 79.00 89 SER A C 1
ATOM 634 O O . SER A 1 89 ? 14.742 -4.182 11.254 1.00 79.00 89 SER A O 1
ATOM 636 N N . GLU A 1 90 ? 14.459 -1.970 11.543 1.00 79.31 90 GLU A N 1
ATOM 637 C CA . GLU A 1 90 ? 15.793 -1.720 12.103 1.00 79.31 90 GLU A CA 1
ATOM 638 C C . GLU A 1 90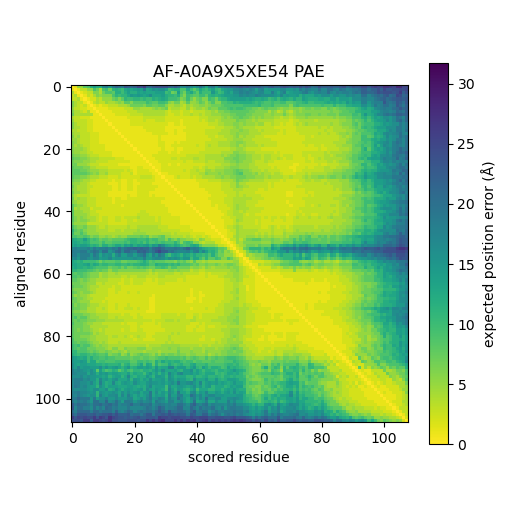 ? 16.015 -2.498 13.412 1.00 79.31 90 GLU A C 1
ATOM 640 O O . GLU A 1 90 ? 17.083 -3.071 13.665 1.00 79.31 90 GLU A O 1
ATOM 645 N N . GLY A 1 91 ? 14.981 -2.584 14.256 1.00 74.12 91 GLY A N 1
ATOM 646 C CA . GLY A 1 91 ? 15.006 -3.376 15.483 1.00 74.12 91 GLY A CA 1
ATOM 647 C C . GLY A 1 91 ? 15.147 -4.885 15.241 1.00 74.12 91 GLY A C 1
ATOM 648 O O . GLY A 1 91 ? 15.759 -5.590 16.059 1.00 74.12 91 GLY A O 1
ATOM 649 N N . HIS A 1 92 ? 14.600 -5.398 14.135 1.00 73.44 92 HIS A N 1
ATOM 650 C CA . HIS A 1 92 ? 14.745 -6.797 13.734 1.00 73.44 92 HIS A CA 1
ATOM 651 C C . HIS A 1 92 ? 16.154 -7.091 13.209 1.00 73.44 92 HIS A C 1
ATOM 653 O O . HIS A 1 92 ? 16.772 -8.076 13.630 1.00 73.44 92 HIS A O 1
ATOM 659 N N . GLU A 1 93 ? 16.690 -6.210 12.363 1.00 74.06 93 GLU A N 1
ATOM 660 C CA . GLU A 1 93 ? 18.030 -6.335 11.786 1.00 74.06 93 GLU A CA 1
ATOM 661 C C . GLU A 1 93 ? 19.107 -6.360 12.878 1.00 74.06 93 GLU A C 1
ATOM 663 O O . GLU A 1 93 ? 19.847 -7.343 13.000 1.00 74.06 93 GLU A O 1
ATOM 668 N N . ARG A 1 94 ? 19.083 -5.384 13.798 1.00 78.19 94 ARG A N 1
ATOM 669 C CA . ARG A 1 94 ? 20.017 -5.318 14.940 1.00 78.19 94 ARG A CA 1
ATOM 670 C C . ARG A 1 94 ? 19.988 -6.577 15.808 1.00 78.19 94 ARG A C 1
ATOM 672 O O . ARG A 1 94 ? 21.016 -7.020 16.323 1.00 78.19 94 ARG A O 1
ATOM 679 N N . ARG A 1 95 ? 18.811 -7.181 15.993 1.00 78.56 95 ARG A N 1
ATOM 680 C CA . ARG A 1 95 ? 18.652 -8.418 16.778 1.00 78.56 95 ARG A CA 1
ATOM 681 C C . ARG A 1 95 ? 19.223 -9.631 16.048 1.00 78.56 95 ARG A C 1
ATOM 683 O O . ARG A 1 95 ? 19.751 -10.538 16.697 1.00 78.56 95 ARG A O 1
ATOM 690 N N . SER A 1 96 ? 19.100 -9.660 14.725 1.00 80.56 96 SER A N 1
ATOM 691 C CA . SER A 1 96 ? 19.652 -10.720 13.883 1.00 80.56 96 SER A CA 1
ATOM 692 C C . SER A 1 96 ? 21.188 -10.708 13.895 1.00 80.56 96 SER A C 1
ATOM 694 O O . SER A 1 96 ? 21.803 -11.765 14.066 1.00 80.56 96 SER A O 1
ATOM 696 N N . ASP A 1 97 ? 21.800 -9.521 13.883 1.00 83.81 97 ASP A N 1
ATOM 697 C CA . ASP A 1 97 ? 23.253 -9.340 13.947 1.00 83.81 97 ASP A CA 1
ATOM 698 C C . ASP A 1 97 ? 23.844 -9.770 15.289 1.00 83.81 97 ASP A C 1
ATOM 700 O O . ASP A 1 97 ? 24.827 -10.512 15.334 1.00 83.81 97 ASP A O 1
ATOM 704 N N . VAL A 1 98 ? 23.201 -9.397 16.400 1.00 82.56 98 VAL A N 1
ATOM 705 C CA . VAL A 1 98 ? 23.618 -9.836 17.742 1.00 82.56 98 VAL A CA 1
ATOM 706 C C . VAL A 1 98 ? 23.573 -11.363 17.863 1.00 82.56 98 VAL A C 1
ATOM 708 O O . VAL A 1 98 ? 24.488 -11.974 18.421 1.00 82.56 98 VAL A O 1
ATOM 711 N N . ARG A 1 99 ? 22.537 -12.013 17.311 1.00 84.94 99 ARG A N 1
ATOM 712 C CA . ARG A 1 99 ? 22.433 -13.483 17.299 1.00 84.94 99 ARG A CA 1
ATOM 713 C C . ARG A 1 99 ? 23.538 -14.126 16.463 1.00 84.94 99 ARG A C 1
ATOM 715 O O . ARG A 1 99 ? 24.111 -15.123 16.903 1.00 84.94 99 ARG A O 1
ATO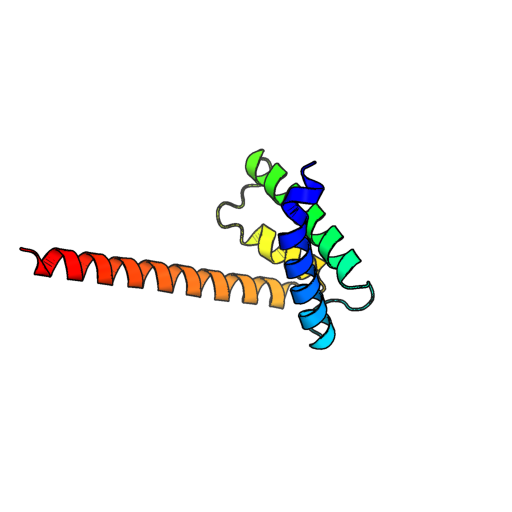M 722 N N . ARG A 1 100 ? 23.854 -13.554 15.296 1.00 85.88 100 ARG A N 1
ATOM 723 C CA . ARG A 1 100 ? 24.942 -14.013 14.420 1.00 85.88 100 ARG A CA 1
ATOM 724 C C . ARG A 1 100 ? 26.301 -13.895 15.116 1.00 85.88 100 ARG A C 1
ATOM 726 O O . ARG A 1 100 ? 27.055 -14.865 15.135 1.00 85.88 100 ARG A O 1
ATOM 733 N N . PHE A 1 101 ? 26.579 -12.758 15.755 1.00 78.31 101 PHE A N 1
ATOM 734 C CA . PHE A 1 101 ? 27.817 -12.535 16.507 1.00 78.31 101 PHE A CA 1
ATOM 735 C C . PHE A 1 101 ? 27.967 -13.525 17.673 1.00 78.31 101 PHE A C 1
ATOM 737 O O . PHE A 1 101 ? 28.998 -14.183 17.812 1.00 78.31 101 PHE A O 1
ATOM 744 N N . ALA A 1 102 ? 26.906 -13.718 18.461 1.00 83.56 102 ALA A N 1
ATOM 745 C CA . ALA A 1 102 ? 26.910 -14.670 19.569 1.00 83.56 102 ALA A CA 1
ATOM 746 C C . ALA A 1 102 ? 27.090 -16.132 19.112 1.00 83.56 102 ALA A C 1
ATOM 748 O O . ALA A 1 102 ? 27.652 -16.938 19.851 1.0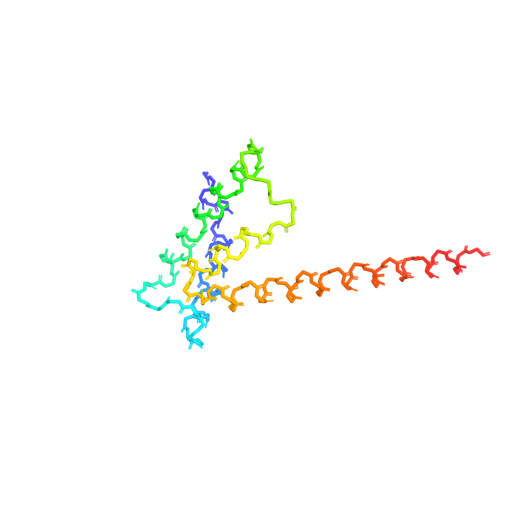0 83.56 102 ALA A O 1
ATOM 749 N N . ALA A 1 103 ? 26.615 -16.498 17.916 1.00 83.56 103 ALA A N 1
ATOM 750 C CA . ALA A 1 103 ? 26.839 -17.823 17.335 1.00 83.56 103 ALA A CA 1
ATOM 751 C C . ALA A 1 103 ? 28.294 -18.021 16.870 1.00 83.56 103 ALA A C 1
ATOM 753 O O . ALA A 1 103 ? 28.863 -19.090 17.094 1.00 83.56 103 ALA A O 1
ATOM 754 N N . SER A 1 104 ? 28.916 -16.980 16.305 1.00 81.19 104 SER A N 1
ATOM 755 C CA . SER A 1 104 ? 30.330 -16.997 15.907 1.00 81.19 104 SER A CA 1
ATOM 756 C C . SER A 1 104 ? 31.268 -17.144 17.110 1.00 81.19 104 SER A C 1
ATOM 758 O O . SER A 1 104 ? 32.234 -17.896 17.040 1.00 81.19 104 SER A O 1
ATOM 760 N N . ALA A 1 105 ? 30.962 -16.483 18.231 1.00 78.94 105 ALA A N 1
ATOM 761 C CA . ALA A 1 105 ? 31.781 -16.519 19.447 1.00 78.94 105 ALA A CA 1
ATOM 762 C C . ALA A 1 105 ? 31.738 -17.859 20.211 1.00 78.94 105 ALA A C 1
ATOM 764 O O . ALA A 1 105 ? 32.598 -18.102 21.045 1.00 78.94 105 ALA A O 1
ATOM 765 N N . ARG A 1 106 ? 30.748 -18.727 19.949 1.00 76.06 106 ARG A N 1
ATOM 766 C CA . ARG A 1 106 ? 30.646 -20.076 20.549 1.00 76.06 106 ARG A CA 1
ATOM 767 C C . ARG A 1 106 ? 31.336 -21.171 19.730 1.00 76.06 106 ARG A C 1
ATOM 769 O O . ARG A 1 106 ? 31.359 -22.317 20.165 1.00 76.06 106 ARG A O 1
ATOM 776 N N . SER A 1 107 ? 31.828 -20.834 18.538 1.00 74.12 107 SER A N 1
ATOM 777 C CA . SER A 1 107 ? 32.476 -21.774 17.611 1.00 74.12 107 SER A CA 1
ATOM 778 C C . SER A 1 107 ? 34.013 -21.700 17.660 1.00 74.12 107 SER A C 1
ATOM 780 O O . SER A 1 107 ? 34.674 -22.344 16.849 1.00 74.12 107 SER A O 1
ATOM 782 N N . HIS A 1 108 ? 34.561 -20.922 18.600 1.00 54.91 108 HIS A N 1
ATOM 783 C CA . HIS A 1 108 ? 35.983 -20.765 18.916 1.00 54.91 108 HIS A CA 1
ATOM 784 C C . HIS A 1 108 ? 36.214 -21.087 20.392 1.00 54.91 108 HIS A C 1
ATOM 786 O O . HIS A 1 108 ? 37.302 -21.619 20.696 1.00 54.91 108 HIS A O 1
#

pLDDT: mean 86.68, std 9.5, range [54.91, 97.38]

Solvent-accessible surface area (backbone atoms only — not comparable to full-atom values): 5956 Å² total; per-residue (Å²): 108,73,72,68,75,44,42,68,61,49,52,54,41,20,53,52,42,38,51,32,30,78,71,67,56,28,57,65,95,49,61,33,65,60,49,36,52,52,50,52,53,48,51,53,51,51,51,51,39,38,74,66,64,82,44,86,52,92,85,40,59,63,58,52,24,51,52,36,35,74,43,51,28,56,64,71,59,23,48,50,53,48,48,54,53,50,56,50,49,54,55,48,52,57,52,52,51,54,51,51,52,57,54,57,66,73,76,113

Foldseek 3Di:
DVCVVCVVVLVVQLVVLVVCVVVVQFDPPDRSSVLSVVLVVLLVVVVVCCVVVVDPDPVCLVVQLVSSVSRVHDSVVSSVVSVVVVVVVVVVVVVVVVVVVVVVVVVD

Radius of gyration: 17.83 Å; Cα contacts (8 Å, |Δi|>4): 62; chains: 1; bounding box: 51×35×41 Å

Mean predicted aligned error: 7.18 Å

Nearest PDB structures (foldseek):
  4dw6-assembly1_A  TM=7.632E-01  e=1.704E+00  Mycobacterium tuberculosis
  4uds-assembly1_A-2  TM=7.889E-01  e=2.790E+00  Azoarcus sp. CIB
  2g3b-assembly1_B  TM=6.507E-01  e=2.050E+00  Rhodococcus jostii RHA1
  3dew-assembly1_A-2  TM=7.321E-01  e=4.569E+00  Geobacter sulfurreducens

Secondary structure (DSSP, 8-state):
-HHHHTHHHHHHHHHHHHHHHHTTSS--SS-HHHHHHHHHHHHHHHHHHHHTTSS--TTSHHHHHHHHHHTT--HHHHHHHHHHHHHHHHHHHHHHHHHHHHHHHT--

Sequence (108 aa):
AIRATLAPAREEATATVRRGQDEGVFADHVPAPVLALTLEALMLALAAENAASTWADPAGEVAATALLVAAGVAPQVAALRVREVLDESEGHERRSDVRRFAASARSH